Protein AF-A0A7V9DFP5-F1 (afdb_monomer_lite)

pLDDT: mean 93.14, std 9.24, range [48.47, 98.38]

Structure (mmCIF, N/CA/C/O backbone):
data_AF-A0A7V9DFP5-F1
#
_entry.id   AF-A0A7V9DFP5-F1
#
loop_
_atom_site.group_PDB
_atom_site.id
_atom_site.type_symbol
_atom_site.label_atom_id
_atom_site.label_alt_id
_atom_site.label_comp_id
_atom_site.label_asym_id
_atom_site.label_entity_id
_atom_site.label_seq_id
_atom_site.pdbx_PDB_ins_code
_atom_site.Cartn_x
_atom_site.Cartn_y
_atom_site.Cartn_z
_atom_site.occupancy
_atom_site.B_iso_or_equiv
_atom_site.auth_seq_id
_atom_site.auth_comp_id
_atom_site.auth_asym_id
_atom_site.auth_atom_id
_atom_site.pdbx_PDB_model_num
ATOM 1 N N . MET A 1 1 ? -1.588 -4.919 18.883 1.00 75.88 1 MET A N 1
ATOM 2 C CA . MET A 1 1 ? -2.299 -4.238 17.786 1.00 75.88 1 MET A CA 1
ATOM 3 C C . MET A 1 1 ? -1.477 -4.501 16.547 1.00 75.88 1 MET A C 1
ATOM 5 O O . MET A 1 1 ? -0.258 -4.444 16.668 1.00 75.88 1 MET A O 1
ATOM 9 N N . THR A 1 2 ? -2.122 -4.883 15.452 1.00 88.75 2 THR A N 1
ATOM 10 C CA . THR A 1 2 ? -1.471 -5.098 14.155 1.00 88.75 2 THR A CA 1
ATOM 11 C C . THR A 1 2 ? -0.888 -3.770 13.666 1.00 88.75 2 THR A C 1
ATOM 13 O O . THR A 1 2 ? -1.506 -2.728 13.890 1.00 88.75 2 THR A O 1
ATOM 16 N N . THR A 1 3 ? 0.316 -3.769 13.097 1.00 96.56 3 THR A N 1
ATOM 17 C CA . THR A 1 3 ? 0.908 -2.541 12.536 1.00 96.56 3 THR A CA 1
ATOM 18 C C . THR A 1 3 ? 0.390 -2.280 11.124 1.00 96.56 3 THR A C 1
ATOM 20 O O . THR A 1 3 ? -0.085 -3.192 10.449 1.00 96.56 3 THR A O 1
ATOM 23 N N . PHE A 1 4 ? 0.527 -1.047 10.633 1.00 97.38 4 PHE A N 1
ATOM 24 C CA . PHE A 1 4 ? 0.178 -0.723 9.249 1.00 97.38 4 PHE A CA 1
ATOM 25 C C . PHE A 1 4 ? 0.937 -1.602 8.238 1.00 97.38 4 PHE A C 1
ATOM 27 O O . PHE A 1 4 ? 0.364 -2.090 7.273 1.00 97.38 4 PHE A O 1
ATOM 34 N N . GLU A 1 5 ? 2.224 -1.870 8.475 1.00 97.81 5 GLU A N 1
ATOM 35 C CA . GLU A 1 5 ? 3.032 -2.763 7.635 1.00 97.81 5 GLU A CA 1
ATOM 36 C C . GLU A 1 5 ? 2.526 -4.212 7.646 1.00 97.81 5 GLU A C 1
ATOM 38 O O . GLU A 1 5 ? 2.668 -4.923 6.651 1.00 97.81 5 GLU A O 1
ATOM 43 N N . GLU A 1 6 ? 1.960 -4.669 8.764 1.00 97.88 6 GLU A N 1
ATOM 44 C CA . GLU A 1 6 ? 1.324 -5.982 8.845 1.00 97.88 6 GLU A CA 1
ATOM 45 C C . GLU A 1 6 ? -0.000 -6.007 8.073 1.00 97.88 6 GLU A C 1
ATOM 47 O O . GLU A 1 6 ? -0.228 -6.970 7.347 1.00 97.88 6 GLU A O 1
ATOM 52 N N . HIS A 1 7 ? -0.809 -4.942 8.130 1.00 98.00 7 HIS A N 1
ATOM 53 C CA . HIS A 1 7 ? -2.008 -4.804 7.291 1.00 98.00 7 HIS A CA 1
ATOM 54 C C . HIS A 1 7 ? -1.669 -4.805 5.798 1.00 98.00 7 HIS A C 1
ATOM 56 O O . HIS A 1 7 ? -2.264 -5.561 5.035 1.00 98.00 7 HIS A O 1
ATOM 62 N N . VAL A 1 8 ? -0.646 -4.050 5.384 1.00 97.62 8 VAL A N 1
ATOM 63 C CA . VAL A 1 8 ? -0.162 -4.075 3.995 1.00 97.62 8 VAL A CA 1
ATOM 64 C C . VAL A 1 8 ? 0.271 -5.483 3.594 1.00 97.62 8 VAL A C 1
ATOM 66 O O . VAL A 1 8 ? -0.087 -5.948 2.518 1.00 97.62 8 VAL A O 1
ATOM 69 N N . ARG A 1 9 ? 1.005 -6.200 4.453 1.00 96.81 9 ARG A N 1
ATOM 70 C CA . ARG A 1 9 ? 1.395 -7.586 4.162 1.00 96.81 9 ARG A CA 1
ATOM 71 C C . ARG A 1 9 ? 0.178 -8.498 3.999 1.00 96.81 9 ARG A C 1
ATOM 73 O O . ARG A 1 9 ? 0.128 -9.231 3.020 1.00 96.81 9 ARG A O 1
ATOM 80 N N . ASN A 1 10 ? -0.792 -8.427 4.909 1.00 96.94 10 ASN A N 1
ATOM 81 C CA . ASN A 1 10 ? -2.009 -9.239 4.847 1.00 96.94 10 ASN A CA 1
ATOM 82 C C . ASN A 1 10 ? -2.801 -8.977 3.558 1.00 96.94 10 ASN A C 1
ATOM 84 O O . ASN A 1 10 ? -3.253 -9.921 2.913 1.00 96.94 10 ASN A O 1
ATOM 88 N N . ALA A 1 11 ? -2.920 -7.708 3.163 1.00 96.31 11 ALA A N 1
ATOM 89 C CA . ALA A 1 11 ? -3.568 -7.304 1.922 1.00 96.31 11 ALA A CA 1
ATOM 90 C C . ALA A 1 11 ? -2.832 -7.845 0.685 1.00 96.31 11 ALA A C 1
ATOM 92 O O . ALA A 1 11 ? -3.456 -8.364 -0.233 1.00 96.31 11 ALA A O 1
ATOM 93 N N . LEU A 1 12 ? -1.496 -7.799 0.664 1.00 95.69 12 LEU A N 1
ATOM 94 C CA . LEU A 1 12 ? -0.712 -8.360 -0.442 1.00 95.69 12 LEU A CA 1
ATOM 95 C C . LEU A 1 12 ? -0.791 -9.893 -0.505 1.00 95.69 12 LEU A C 1
ATOM 97 O O . LEU A 1 12 ? -0.853 -10.459 -1.597 1.00 95.69 12 LEU A O 1
ATOM 101 N N . ASP A 1 13 ? -0.823 -10.562 0.648 1.00 95.56 13 ASP A N 1
ATOM 102 C CA . ASP A 1 13 ? -0.956 -12.020 0.749 1.00 95.56 13 ASP A CA 1
ATOM 103 C C . ASP A 1 13 ? -2.356 -12.514 0.332 1.00 95.56 13 ASP A C 1
ATOM 105 O O . ASP A 1 13 ? -2.514 -13.681 -0.037 1.00 95.56 13 ASP A O 1
ATOM 109 N N . SER A 1 14 ? -3.373 -11.644 0.362 1.00 95.31 14 SER A N 1
ATOM 110 C CA . SER A 1 14 ? -4.743 -11.965 -0.062 1.00 95.31 14 SER A CA 1
ATOM 111 C C . SER A 1 14 ? -4.964 -11.823 -1.574 1.00 95.31 14 SER A C 1
ATOM 113 O O . SER A 1 14 ? -5.978 -12.300 -2.097 1.00 95.31 14 SER A O 1
ATOM 115 N N . LEU A 1 15 ? -4.015 -11.210 -2.293 1.00 94.69 15 LEU A N 1
ATOM 116 C CA . LEU A 1 15 ? -4.156 -10.924 -3.716 1.00 94.69 15 LEU A CA 1
ATOM 117 C C . LEU A 1 15 ? -4.345 -12.201 -4.550 1.00 94.69 15 LEU A C 1
ATO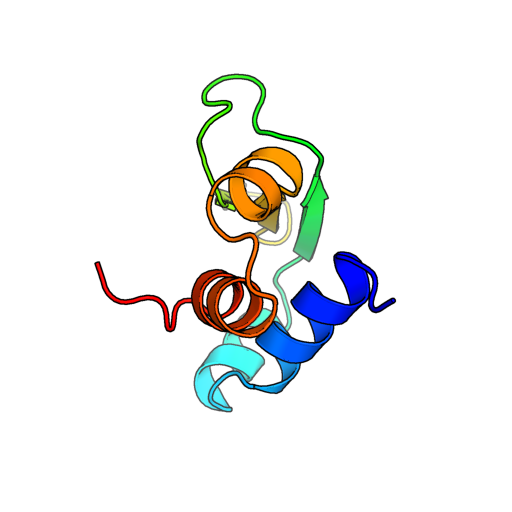M 119 O O . LEU A 1 15 ? -3.692 -13.226 -4.317 1.00 94.69 15 LEU A O 1
ATOM 123 N N . PRO A 1 16 ? -5.166 -12.143 -5.617 1.00 94.94 16 PRO A N 1
ATOM 124 C CA . PRO A 1 16 ? -5.260 -13.234 -6.573 1.00 94.94 16 PRO A CA 1
ATOM 125 C C . PRO A 1 16 ? -3.875 -13.612 -7.134 1.00 94.94 16 PRO A C 1
ATOM 127 O O . PRO A 1 16 ? -3.092 -12.717 -7.468 1.00 94.94 16 PRO A O 1
ATOM 130 N N . PRO A 1 17 ? -3.571 -14.908 -7.361 1.00 94.38 17 PRO A N 1
ATOM 131 C CA . PRO A 1 17 ? -2.225 -15.346 -7.753 1.00 94.38 17 PRO A CA 1
ATOM 132 C C . PRO A 1 17 ? -1.653 -14.659 -9.000 1.00 94.38 17 PRO A C 1
ATOM 134 O O . PRO A 1 17 ? -0.445 -14.464 -9.110 1.00 94.38 17 PRO A O 1
ATOM 137 N N . HIS A 1 18 ? -2.510 -14.283 -9.953 1.00 93.31 18 HIS A N 1
ATOM 138 C CA . HIS A 1 18 ? -2.083 -13.591 -11.168 1.00 93.31 18 HIS A CA 1
ATOM 139 C C . HIS A 1 18 ? -1.664 -12.134 -10.908 1.00 93.31 18 HIS A C 1
ATOM 141 O O . HIS A 1 18 ? -0.767 -11.647 -11.591 1.00 93.31 18 HIS A O 1
ATOM 147 N N . ILE A 1 19 ? -2.261 -11.468 -9.914 1.00 93.31 19 ILE A N 1
ATOM 148 C CA . ILE A 1 19 ? -1.866 -10.123 -9.477 1.00 93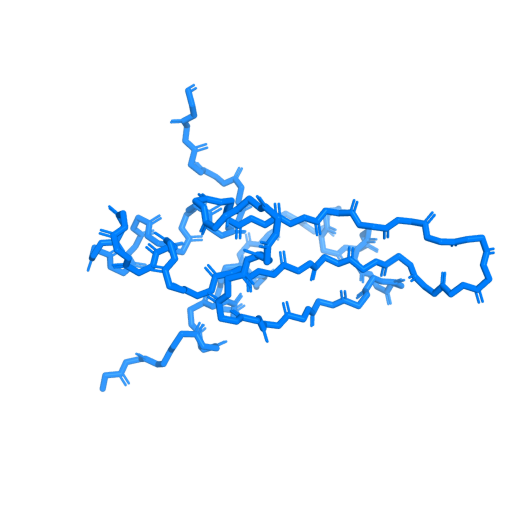.31 19 ILE A CA 1
ATOM 149 C C . ILE A 1 19 ? -0.577 -10.201 -8.663 1.00 93.31 19 ILE A C 1
ATOM 151 O O . ILE A 1 19 ? 0.375 -9.496 -8.978 1.00 93.31 19 ILE A O 1
ATOM 155 N N . ALA A 1 20 ? -0.488 -11.126 -7.701 1.00 93.38 20 ALA A N 1
ATOM 156 C CA . ALA A 1 20 ? 0.737 -11.337 -6.926 1.00 93.38 20 ALA A CA 1
ATOM 157 C C . ALA A 1 20 ? 1.956 -11.592 -7.837 1.00 93.38 20 ALA A C 1
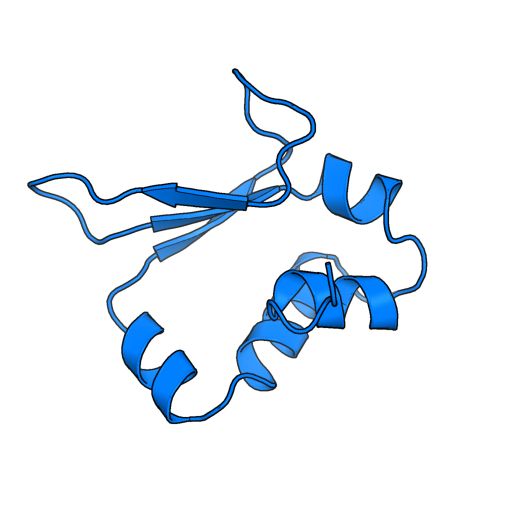ATOM 159 O O . ALA A 1 20 ? 3.024 -11.016 -7.644 1.00 93.38 20 ALA A O 1
ATOM 160 N N . ARG A 1 21 ? 1.775 -12.382 -8.906 1.00 93.56 21 ARG A N 1
ATOM 161 C CA . ARG A 1 21 ? 2.807 -12.632 -9.925 1.00 93.56 21 ARG A CA 1
ATOM 162 C C . ARG A 1 21 ? 3.217 -11.369 -10.694 1.00 93.56 21 ARG A C 1
ATOM 164 O O . ARG A 1 21 ? 4.374 -11.257 -11.090 1.00 93.56 21 ARG A O 1
ATOM 171 N N . ALA A 1 22 ? 2.295 -10.431 -10.915 1.00 91.56 22 ALA A N 1
ATOM 172 C CA . ALA A 1 22 ? 2.589 -9.161 -11.578 1.00 91.56 22 ALA A CA 1
ATOM 173 C C . ALA A 1 22 ? 3.444 -8.222 -10.705 1.00 91.56 22 ALA A C 1
ATOM 175 O O . ALA A 1 22 ? 4.140 -7.362 -11.242 1.00 91.56 22 ALA A O 1
ATOM 176 N N . LEU A 1 23 ? 3.444 -8.418 -9.382 1.00 92.31 23 LEU A N 1
ATOM 177 C CA . LEU A 1 23 ? 4.187 -7.593 -8.427 1.00 92.31 23 LEU A CA 1
ATOM 178 C C . LEU A 1 23 ? 5.650 -8.023 -8.220 1.00 92.31 23 LEU A C 1
ATOM 180 O O . LEU A 1 23 ? 6.397 -7.306 -7.566 1.00 92.31 23 LEU A O 1
ATOM 184 N N . GLU A 1 24 ? 6.110 -9.141 -8.794 1.00 91.12 24 GLU A N 1
ATOM 185 C CA . GLU A 1 24 ? 7.462 -9.681 -8.534 1.00 91.12 24 GLU A CA 1
ATOM 186 C C . GLU A 1 24 ? 8.623 -8.730 -8.879 1.00 91.12 24 GLU A C 1
ATOM 188 O O . GLU A 1 24 ? 9.700 -8.848 -8.300 1.00 91.12 24 GLU A O 1
ATOM 193 N N . ASN A 1 25 ? 8.408 -7.783 -9.795 1.00 89.38 25 ASN A N 1
ATOM 194 C CA . ASN A 1 25 ? 9.382 -6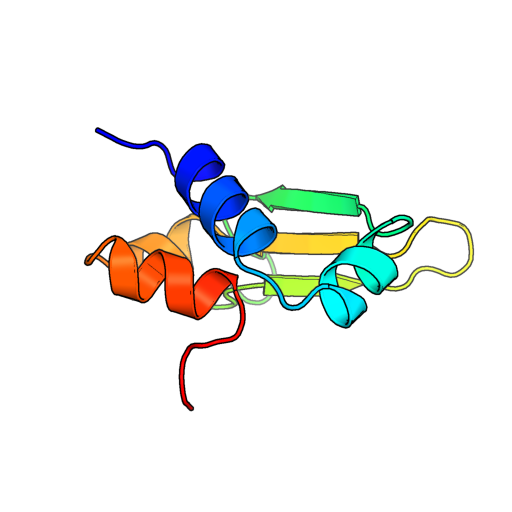.751 -10.172 1.00 89.38 25 ASN A CA 1
ATOM 195 C C . ASN A 1 25 ? 8.904 -5.333 -9.813 1.00 89.38 25 ASN A C 1
ATOM 197 O O . ASN A 1 25 ? 9.338 -4.359 -10.431 1.00 89.38 25 ASN A O 1
ATOM 201 N N . VAL A 1 26 ? 7.994 -5.221 -8.844 1.00 94.44 26 VAL A N 1
ATOM 202 C CA . VAL A 1 26 ? 7.435 -3.952 -8.376 1.00 94.44 26 VAL A CA 1
ATOM 203 C C . VAL A 1 26 ? 7.916 -3.684 -6.953 1.00 94.44 26 VAL A C 1
ATOM 205 O O . VAL A 1 26 ? 7.753 -4.508 -6.057 1.00 94.44 26 VAL A O 1
ATOM 208 N N . ALA A 1 27 ? 8.517 -2.518 -6.731 1.00 95.06 27 ALA A N 1
ATOM 209 C CA . ALA A 1 27 ? 8.879 -2.064 -5.397 1.00 95.06 27 ALA A CA 1
ATOM 210 C C . ALA A 1 27 ? 7.636 -1.523 -4.684 1.00 95.06 27 ALA A C 1
ATOM 212 O O . ALA A 1 27 ? 7.076 -0.516 -5.106 1.00 95.06 27 ALA A O 1
ATOM 213 N N . ILE A 1 28 ? 7.219 -2.162 -3.595 1.00 95.62 28 ILE A N 1
ATOM 214 C CA . ILE A 1 28 ? 6.125 -1.662 -2.757 1.00 95.62 28 ILE A CA 1
ATOM 215 C C . ILE A 1 28 ? 6.736 -0.907 -1.584 1.00 95.62 28 ILE A C 1
ATOM 217 O O . ILE A 1 28 ? 7.531 -1.465 -0.824 1.00 95.62 28 ILE A O 1
ATOM 221 N N . VAL A 1 29 ? 6.397 0.372 -1.461 1.00 96.50 29 VAL A N 1
ATOM 222 C CA . VAL A 1 29 ? 6.978 1.282 -0.473 1.00 96.50 29 VAL A CA 1
ATOM 223 C C . VAL A 1 29 ? 5.864 1.869 0.374 1.00 96.50 29 VAL A C 1
ATOM 225 O O . VAL A 1 29 ? 4.876 2.372 -0.148 1.00 96.50 29 VAL A O 1
ATOM 228 N N . ILE A 1 30 ? 6.038 1.820 1.691 1.00 98.25 30 ILE A N 1
ATOM 229 C CA . ILE A 1 30 ? 5.131 2.471 2.631 1.00 98.25 30 ILE A CA 1
ATOM 230 C C . ILE A 1 30 ? 5.687 3.854 2.940 1.00 98.25 30 ILE A C 1
ATOM 232 O O . ILE A 1 30 ? 6.816 3.989 3.416 1.00 98.25 30 ILE A O 1
ATOM 236 N N . GLU A 1 31 ? 4.880 4.871 2.679 1.00 98.00 31 GLU A N 1
ATOM 237 C CA . GLU A 1 31 ? 5.201 6.273 2.916 1.00 98.00 31 GLU A CA 1
ATOM 238 C C . GLU A 1 31 ? 4.125 6.907 3.806 1.00 98.00 31 GLU A C 1
ATOM 240 O O . GLU A 1 31 ? 3.067 6.325 4.047 1.00 98.00 31 GLU A O 1
ATOM 245 N N . HIS A 1 32 ? 4.393 8.095 4.348 1.00 97.81 32 HIS A N 1
ATOM 246 C CA . HIS A 1 32 ? 3.422 8.767 5.214 1.00 97.81 32 HIS A CA 1
ATOM 247 C C . HIS A 1 32 ? 2.226 9.314 4.423 1.00 97.81 32 HIS A C 1
ATOM 249 O O . HIS A 1 32 ? 1.096 8.982 4.758 1.00 97.81 32 HIS A O 1
ATOM 255 N N . GLU A 1 33 ? 2.481 10.136 3.406 1.00 98.00 33 GLU A N 1
ATOM 256 C CA . GLU A 1 33 ? 1.498 10.772 2.516 1.00 98.00 33 GLU A CA 1
ATOM 257 C C . GLU A 1 33 ? 2.221 11.243 1.243 1.00 98.00 33 GLU A C 1
ATOM 259 O O . GLU A 1 33 ? 3.449 11.400 1.258 1.00 98.00 33 GLU A O 1
ATOM 264 N N . ASN A 1 34 ? 1.495 11.459 0.146 1.00 97.69 34 ASN A N 1
ATOM 265 C CA . ASN A 1 34 ? 2.068 12.102 -1.033 1.00 97.69 34 ASN A CA 1
ATOM 266 C C . ASN A 1 34 ? 2.225 13.611 -0.771 1.00 97.69 34 ASN A C 1
ATOM 268 O O . ASN A 1 34 ? 1.360 14.242 -0.170 1.00 97.69 34 ASN A O 1
ATOM 272 N N . VAL A 1 35 ? 3.339 14.206 -1.202 1.00 96.81 35 VAL A N 1
ATOM 273 C CA . VAL A 1 35 ? 3.625 15.628 -0.934 1.00 96.81 35 VAL A CA 1
ATOM 274 C C . VAL A 1 35 ? 2.822 16.591 -1.812 1.00 96.81 35 VAL A C 1
ATOM 276 O O . VAL A 1 35 ? 2.606 17.732 -1.409 1.00 96.81 35 VAL A O 1
ATOM 279 N N . GLU A 1 36 ? 2.415 16.154 -3.003 1.00 97.19 36 GLU A N 1
ATOM 280 C CA . GLU A 1 36 ? 1.645 16.950 -3.964 1.00 97.19 36 GLU A CA 1
ATOM 281 C C . GLU A 1 36 ? 0.137 16.736 -3.773 1.00 97.19 36 GLU A C 1
ATOM 283 O O . GLU A 1 36 ? -0.626 17.701 -3.816 1.00 97.19 36 GLU A O 1
ATOM 288 N N . GLU A 1 37 ? -0.275 15.499 -3.478 1.00 97.12 37 GLU A N 1
ATOM 289 C CA . GLU A 1 37 ? -1.672 15.097 -3.267 1.00 97.12 37 GLU A CA 1
ATOM 290 C C . GLU A 1 37 ? -1.844 14.328 -1.936 1.00 97.12 37 GLU A C 1
ATOM 292 O O . GLU A 1 37 ? -1.934 13.102 -1.943 1.00 97.12 37 GLU A O 1
ATOM 297 N N . PRO A 1 38 ? -1.888 15.009 -0.771 1.00 97.25 38 PRO A N 1
ATOM 298 C CA . PRO A 1 38 ? -1.852 14.357 0.549 1.00 97.25 38 PRO A CA 1
ATOM 299 C C . PRO A 1 38 ? -2.976 13.356 0.840 1.00 97.25 38 PRO A C 1
ATOM 301 O O . PRO A 1 38 ? -2.793 12.473 1.677 1.00 97.25 38 PRO A O 1
ATOM 304 N N . ASP A 1 39 ? -4.106 13.483 0.146 1.00 96.06 39 ASP A N 1
ATOM 305 C CA . ASP A 1 39 ? -5.276 12.614 0.308 1.00 96.06 39 ASP A CA 1
ATOM 306 C C . ASP A 1 39 ? -5.184 11.330 -0.542 1.00 96.06 39 ASP A C 1
ATOM 308 O O . ASP A 1 39 ? -6.052 10.466 -0.463 1.00 96.06 39 ASP A O 1
ATOM 312 N N . LEU A 1 40 ? -4.133 11.177 -1.355 1.00 96.69 40 LEU A N 1
ATOM 313 C CA . LEU A 1 40 ? -3.924 10.001 -2.193 1.00 96.69 40 LEU A CA 1
ATOM 314 C C . LEU A 1 40 ? -3.603 8.765 -1.337 1.00 96.69 40 LEU A C 1
ATOM 316 O O . LEU A 1 40 ? -2.712 8.808 -0.492 1.00 96.69 40 LEU A O 1
ATOM 320 N N . PHE A 1 41 ? -4.264 7.635 -1.600 1.00 97.12 41 PHE A N 1
ATOM 321 C CA . PHE A 1 41 ? -4.031 6.377 -0.868 1.00 97.12 41 PHE A CA 1
ATOM 322 C C . PHE A 1 41 ? -2.846 5.571 -1.399 1.00 97.12 41 PHE A C 1
ATOM 324 O O . PHE A 1 41 ? -2.117 4.935 -0.632 1.00 97.12 41 PHE A O 1
ATOM 331 N N . GLY A 1 42 ? -2.589 5.650 -2.703 1.00 96.25 42 GLY A N 1
ATOM 332 C CA . GLY A 1 42 ? -1.420 5.040 -3.314 1.00 96.25 42 GLY A CA 1
ATOM 333 C C . GLY A 1 42 ? -1.100 5.606 -4.690 1.00 96.25 42 GLY A C 1
ATOM 334 O O . GLY A 1 42 ? -1.933 6.244 -5.327 1.00 96.25 42 GLY A O 1
ATOM 335 N N . LEU A 1 43 ? 0.128 5.375 -5.147 1.00 96.31 43 LEU A N 1
ATOM 336 C CA . LEU A 1 43 ? 0.617 5.852 -6.441 1.00 96.31 43 LEU A CA 1
ATOM 337 C C . LEU A 1 43 ? 1.416 4.760 -7.144 1.00 96.31 43 LEU A C 1
ATOM 339 O O . LEU A 1 43 ? 2.322 4.177 -6.549 1.00 96.31 43 LEU A O 1
ATOM 343 N N . PHE A 1 44 ? 1.110 4.524 -8.419 1.00 95.25 44 PHE A N 1
ATOM 344 C CA . PHE A 1 44 ? 1.918 3.683 -9.294 1.00 95.25 44 PHE A CA 1
ATOM 345 C C . PHE A 1 44 ? 2.845 4.546 -10.157 1.00 95.25 44 PHE A C 1
ATOM 347 O O . PHE A 1 44 ? 2.386 5.285 -11.025 1.00 95.25 44 PHE A O 1
ATOM 354 N N . ASP A 1 45 ? 4.150 4.392 -9.949 1.00 94.19 45 ASP A N 1
ATOM 355 C CA . ASP A 1 45 ? 5.205 5.061 -10.704 1.00 94.19 45 ASP A CA 1
ATOM 356 C C . ASP A 1 45 ? 5.932 4.061 -11.611 1.00 94.19 45 ASP A C 1
ATOM 358 O O . ASP A 1 45 ? 6.403 3.014 -11.158 1.00 94.19 45 ASP A O 1
ATOM 362 N N . TRP A 1 46 ? 6.113 4.415 -12.887 1.00 92.44 46 TRP A N 1
ATOM 363 C CA . TRP A 1 46 ? 6.895 3.621 -13.840 1.00 92.44 46 TRP A CA 1
ATOM 364 C C . TRP A 1 46 ? 8.000 4.454 -14.511 1.00 92.44 46 TRP A C 1
ATOM 366 O O . TRP A 1 46 ? 7.856 4.909 -15.647 1.00 92.44 46 TRP A O 1
ATOM 376 N N . PRO A 1 47 ? 9.124 4.676 -13.812 1.00 90.81 47 PRO A N 1
ATOM 377 C CA . PRO A 1 47 ? 10.293 5.350 -14.374 1.00 90.81 47 PRO A CA 1
ATOM 378 C C . PRO A 1 47 ? 11.019 4.493 -15.428 1.00 90.81 47 PRO A C 1
ATOM 380 O O . PRO A 1 47 ? 11.044 3.269 -15.351 1.00 90.81 47 PRO A O 1
ATOM 383 N N . GLU A 1 48 ? 11.686 5.146 -16.384 1.00 90.31 48 GLU A N 1
ATOM 384 C CA . GLU A 1 48 ? 12.337 4.501 -17.542 1.00 90.31 48 GLU A CA 1
ATOM 385 C C . GLU A 1 48 ? 13.478 3.528 -17.172 1.00 90.31 48 GLU A C 1
ATOM 387 O O . GLU A 1 48 ? 13.674 2.520 -17.848 1.00 90.31 48 GLU A O 1
ATOM 392 N N . TYR A 1 49 ? 14.222 3.804 -16.094 1.00 90.06 49 TYR A N 1
ATOM 393 C CA . TYR A 1 49 ? 15.457 3.079 -15.742 1.00 90.06 49 TYR A CA 1
ATOM 394 C C . TYR A 1 49 ? 15.428 2.386 -14.371 1.00 90.06 49 TYR A C 1
ATOM 396 O O . TYR A 1 49 ? 16.449 1.857 -13.934 1.00 90.06 49 TYR A O 1
ATOM 404 N N . MET A 1 50 ? 14.290 2.395 -13.677 1.00 88.94 50 MET A N 1
ATOM 405 C CA . MET A 1 50 ? 14.128 1.781 -12.354 1.00 88.94 50 MET A CA 1
ATOM 406 C C . MET A 1 50 ? 12.949 0.799 -12.381 1.00 88.94 50 MET A C 1
ATOM 408 O O . MET A 1 50 ? 12.089 0.915 -13.256 1.00 88.94 50 MET A O 1
ATOM 412 N N . PRO A 1 51 ? 12.879 -0.171 -11.449 1.00 88.88 51 PRO A N 1
ATOM 413 C CA . PRO A 1 51 ? 11.674 -0.973 -11.273 1.00 88.88 51 PRO A CA 1
ATOM 414 C C . PRO A 1 51 ? 10.446 -0.079 -11.094 1.00 88.88 51 PRO A C 1
ATOM 416 O O . PRO A 1 51 ? 10.548 1.013 -10.527 1.00 88.88 51 PRO A O 1
ATOM 419 N N . ALA A 1 52 ? 9.288 -0.560 -11.544 1.00 94.75 52 ALA A N 1
ATOM 420 C CA . ALA A 1 52 ? 8.031 0.091 -11.210 1.00 94.75 52 ALA A CA 1
ATOM 421 C C . ALA A 1 52 ? 7.859 0.112 -9.684 1.00 94.75 52 ALA A C 1
ATOM 423 O O . ALA A 1 52 ? 8.323 -0.793 -8.983 1.00 94.75 52 ALA A O 1
ATOM 424 N N . LYS A 1 53 ? 7.211 1.149 -9.164 1.00 95.62 53 LYS A N 1
ATOM 425 C CA . LYS A 1 53 ? 7.031 1.359 -7.730 1.00 95.62 53 LYS A CA 1
ATOM 426 C C . LYS A 1 53 ? 5.557 1.597 -7.436 1.00 95.62 53 LYS A C 1
ATOM 428 O O . LYS A 1 53 ? 4.911 2.364 -8.139 1.00 95.62 53 LYS A O 1
ATOM 433 N N . ILE A 1 54 ? 5.051 0.969 -6.383 1.00 96.56 54 ILE A N 1
ATOM 434 C CA . ILE A 1 54 ? 3.770 1.307 -5.766 1.00 96.56 54 ILE A CA 1
ATOM 435 C C . ILE A 1 54 ? 4.071 1.938 -4.411 1.00 96.56 54 ILE A C 1
ATOM 437 O O . ILE A 1 54 ? 4.635 1.282 -3.534 1.00 96.56 54 ILE A O 1
ATOM 441 N N . SER A 1 55 ? 3.710 3.204 -4.243 1.00 97.69 55 SER A N 1
ATOM 442 C CA . SER A 1 55 ? 3.683 3.858 -2.936 1.00 97.69 55 SER A CA 1
ATOM 443 C C . SER A 1 55 ? 2.324 3.611 -2.281 1.00 97.69 55 SER A C 1
ATOM 445 O O . SER A 1 55 ? 1.299 3.782 -2.933 1.00 97.69 55 SER A O 1
ATOM 447 N N . ILE A 1 56 ? 2.321 3.223 -1.006 1.00 98.12 56 ILE A N 1
ATOM 448 C CA . ILE A 1 56 ? 1.130 3.088 -0.156 1.00 98.12 56 ILE A CA 1
ATOM 449 C C . ILE A 1 56 ? 1.238 4.133 0.955 1.00 98.12 56 ILE A C 1
ATOM 451 O O . ILE A 1 56 ? 2.220 4.142 1.705 1.00 98.12 56 ILE A O 1
ATOM 455 N N . TYR A 1 57 ? 0.245 5.014 1.060 1.00 98.38 57 TYR A N 1
ATOM 456 C CA . TYR A 1 57 ? 0.288 6.184 1.934 1.00 98.38 57 TYR A CA 1
ATOM 457 C C . TYR A 1 57 ? -0.484 5.950 3.231 1.00 98.38 57 TYR A C 1
ATOM 459 O O . TYR A 1 57 ? -1.711 5.932 3.261 1.00 98.38 57 TYR A O 1
ATOM 467 N N . ARG A 1 58 ? 0.254 5.792 4.334 1.00 98.25 58 ARG A N 1
ATOM 468 C CA . ARG A 1 58 ? -0.296 5.408 5.640 1.00 98.25 58 ARG A CA 1
ATOM 469 C C . ARG A 1 58 ? -1.345 6.371 6.174 1.00 98.25 58 ARG A C 1
ATOM 471 O O . ARG A 1 58 ? -2.410 5.931 6.582 1.00 98.25 58 ARG A O 1
ATOM 478 N N . LYS A 1 59 ? -1.019 7.662 6.255 1.00 98.19 59 LYS A N 1
ATOM 479 C CA . LYS A 1 59 ? -1.875 8.645 6.930 1.00 98.19 59 LYS A CA 1
ATOM 480 C C . LYS A 1 59 ? -3.277 8.729 6.324 1.00 98.19 59 LYS A C 1
ATOM 482 O O . LYS A 1 59 ? -4.216 8.643 7.110 1.00 98.19 59 LYS A O 1
ATOM 487 N N . PRO A 1 60 ? -3.443 8.931 5.002 1.00 98.00 60 PRO A N 1
ATOM 488 C CA . PRO A 1 60 ? -4.781 9.071 4.441 1.00 98.00 60 PRO A CA 1
ATOM 489 C C . PRO A 1 60 ? -5.568 7.756 4.540 1.00 98.00 60 PRO A C 1
ATOM 491 O O . PRO A 1 60 ? -6.745 7.790 4.879 1.00 98.00 60 PRO A O 1
ATOM 494 N N . LEU A 1 61 ? -4.905 6.601 4.402 1.00 97.56 61 LEU A N 1
ATOM 495 C CA . LEU A 1 61 ? -5.536 5.292 4.596 1.00 97.56 61 LEU A CA 1
ATOM 496 C C . LEU A 1 61 ? -6.019 5.061 6.039 1.00 97.56 61 LEU A C 1
ATOM 498 O O . LEU A 1 61 ? -7.164 4.678 6.245 1.00 97.56 61 LEU A O 1
ATOM 502 N N . GLU A 1 62 ? -5.185 5.316 7.051 1.00 97.12 62 GLU A N 1
ATOM 503 C CA . GLU A 1 62 ? -5.586 5.162 8.462 1.00 97.12 62 GLU A CA 1
ATOM 504 C C . GLU A 1 62 ? -6.651 6.185 8.890 1.00 97.12 62 GLU A C 1
ATOM 506 O O . GLU A 1 62 ? -7.416 5.927 9.822 1.00 97.12 62 GLU A O 1
ATOM 511 N N . ALA A 1 63 ? -6.680 7.359 8.251 1.00 97.31 63 ALA A N 1
ATOM 512 C CA . ALA A 1 63 ? -7.672 8.392 8.522 1.00 97.31 63 ALA A CA 1
ATOM 513 C C . ALA A 1 63 ? -9.051 8.031 7.952 1.00 97.31 63 ALA A C 1
ATOM 515 O O . ALA A 1 63 ? -10.050 8.233 8.644 1.00 97.31 63 ALA A O 1
ATOM 516 N N . GLU A 1 64 ? -9.095 7.503 6.728 1.00 97.50 64 GLU A N 1
ATOM 517 C CA . GLU A 1 64 ? -10.345 7.165 6.040 1.00 97.50 64 GLU A CA 1
ATOM 518 C C . GLU A 1 64 ? -10.897 5.796 6.472 1.00 97.50 64 GLU A C 1
ATOM 520 O O . GLU A 1 64 ? -12.102 5.657 6.681 1.00 97.50 64 GLU A O 1
ATOM 525 N N . TYR A 1 65 ? -10.023 4.809 6.705 1.00 96.69 65 TYR A N 1
ATOM 526 C CA . TYR A 1 65 ? -10.396 3.422 7.008 1.00 96.69 65 TYR A CA 1
ATOM 527 C C . TYR A 1 65 ? -9.931 3.001 8.413 1.00 96.69 65 TYR A C 1
ATOM 529 O O . TYR A 1 65 ? -8.940 2.281 8.571 1.00 96.69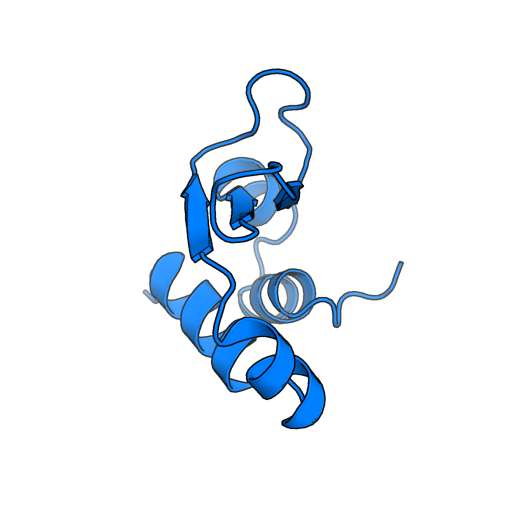 65 TYR A O 1
ATOM 537 N N . PRO A 1 66 ? -10.633 3.425 9.482 1.00 94.81 66 PRO A N 1
ATOM 538 C CA . PRO A 1 66 ? -10.284 3.050 10.851 1.00 94.81 66 PRO A CA 1
ATOM 539 C C . PRO A 1 66 ? -10.624 1.588 11.190 1.00 94.81 66 PRO A C 1
ATOM 541 O O . PRO A 1 66 ? -10.136 1.080 12.205 1.00 94.81 66 PRO A O 1
ATOM 544 N N . ASP A 1 67 ? -11.470 0.912 10.398 1.00 96.00 67 ASP A N 1
ATOM 545 C CA . ASP A 1 67 ? -11.698 -0.529 10.537 1.00 96.00 67 ASP A CA 1
ATOM 546 C C . ASP A 1 67 ? -10.567 -1.311 9.845 1.00 96.00 67 ASP A C 1
ATOM 548 O O . ASP A 1 67 ? -10.345 -1.143 8.647 1.00 96.00 67 ASP A O 1
ATOM 552 N N . PRO A 1 68 ? -9.867 -2.209 10.561 1.00 94.94 68 PRO A N 1
ATOM 553 C CA . PRO A 1 68 ? -8.745 -2.951 9.994 1.00 94.94 68 PRO A CA 1
ATOM 554 C C . PRO A 1 68 ? -9.070 -3.803 8.765 1.00 94.94 68 PRO A C 1
ATOM 556 O O . PRO A 1 68 ? -8.178 -4.047 7.960 1.00 94.94 68 PRO A O 1
ATOM 559 N N . ARG A 1 69 ? -10.305 -4.303 8.629 1.00 94.12 69 ARG A N 1
ATOM 560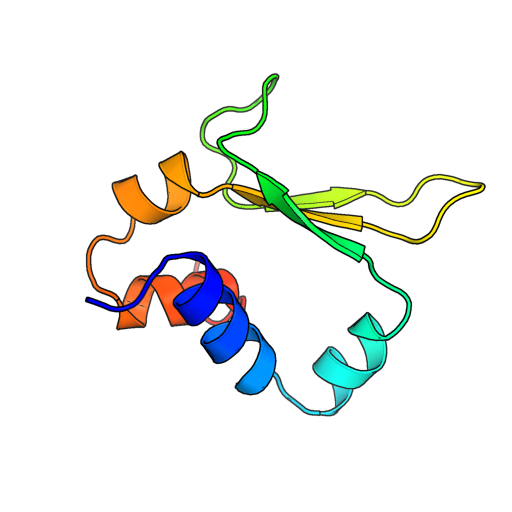 C CA . ARG A 1 69 ? -10.690 -5.120 7.470 1.00 94.12 69 ARG A CA 1
ATOM 561 C C . ARG A 1 69 ? -10.971 -4.245 6.263 1.00 94.12 69 ARG A C 1
ATOM 563 O O . ARG A 1 69 ? -10.489 -4.567 5.188 1.00 94.12 69 ARG A O 1
ATOM 570 N N . GLU A 1 70 ? -11.674 -3.132 6.458 1.00 95.44 70 GLU A N 1
ATOM 571 C CA . GLU A 1 70 ? -11.885 -2.150 5.388 1.00 95.44 70 GLU A CA 1
ATOM 572 C C . GLU A 1 70 ? -10.545 -1.579 4.900 1.00 95.44 70 GLU A C 1
ATOM 574 O O . GLU A 1 70 ? -10.335 -1.458 3.698 1.00 95.44 70 GLU A O 1
ATOM 579 N N . LEU A 1 71 ? -9.598 -1.340 5.815 1.00 96.56 71 LEU A N 1
ATOM 580 C CA . LEU A 1 71 ? -8.235 -0.930 5.475 1.00 96.56 71 LEU A CA 1
ATOM 581 C C . LEU A 1 71 ? -7.498 -1.977 4.623 1.00 96.56 71 LEU A C 1
ATOM 583 O O . LEU A 1 71 ? -6.860 -1.631 3.631 1.00 96.56 71 LEU A O 1
ATOM 587 N N . GLU A 1 72 ? -7.545 -3.254 5.012 1.00 96.75 72 GLU A N 1
ATOM 588 C CA . GLU A 1 72 ? -6.905 -4.336 4.251 1.00 96.75 72 GLU A CA 1
ATOM 589 C C . GLU A 1 72 ? -7.556 -4.535 2.874 1.00 96.75 72 GLU A C 1
ATOM 591 O O . GLU A 1 72 ? -6.839 -4.731 1.889 1.00 96.75 72 GLU A O 1
ATOM 596 N N . ASP A 1 73 ? -8.886 -4.445 2.792 1.00 95.12 73 ASP A N 1
ATOM 597 C CA . ASP A 1 73 ? -9.635 -4.541 1.538 1.00 95.12 73 ASP A CA 1
ATOM 598 C C . ASP A 1 73 ? -9.280 -3.380 0.596 1.00 95.12 73 ASP A C 1
ATOM 600 O O . ASP A 1 73 ? -9.012 -3.609 -0.586 1.00 95.12 73 ASP A O 1
ATOM 604 N N . GLU A 1 74 ? -9.194 -2.150 1.111 1.00 96.00 74 GLU A N 1
ATOM 605 C CA . GLU A 1 74 ? -8.766 -0.984 0.334 1.00 96.00 74 GLU A CA 1
ATOM 606 C C . GLU A 1 74 ? -7.330 -1.151 -0.186 1.00 96.00 74 GLU A C 1
ATOM 608 O O . GLU A 1 74 ? -7.083 -1.014 -1.384 1.00 96.00 74 GLU A O 1
ATOM 613 N N . ILE A 1 75 ? -6.375 -1.533 0.675 1.00 96.00 75 ILE A N 1
ATOM 614 C CA . ILE A 1 75 ? -4.972 -1.737 0.266 1.00 96.00 75 ILE A CA 1
ATOM 615 C C . ILE A 1 75 ? -4.855 -2.825 -0.814 1.00 96.00 75 ILE A C 1
ATOM 617 O O . ILE A 1 75 ? -4.024 -2.715 -1.719 1.00 96.00 75 ILE A O 1
ATOM 621 N N . ALA A 1 76 ? -5.672 -3.877 -0.738 1.00 93.94 76 ALA A N 1
ATOM 622 C CA . ALA A 1 76 ? -5.694 -4.947 -1.732 1.00 93.94 76 ALA A CA 1
ATOM 623 C C . ALA A 1 76 ? -6.344 -4.527 -3.068 1.00 93.94 76 ALA A C 1
ATOM 625 O O . ALA A 1 76 ? -6.329 -5.309 -4.024 1.00 93.94 76 ALA A O 1
ATOM 626 N N . GLY A 1 77 ? -6.920 -3.321 -3.154 1.00 87.31 77 GLY A N 1
ATOM 627 C CA . GLY A 1 77 ? -7.725 -2.879 -4.294 1.00 87.31 77 GLY A CA 1
ATOM 628 C C . GLY A 1 77 ? -9.041 -3.654 -4.416 1.00 87.31 77 GLY A C 1
ATOM 629 O O . GLY A 1 77 ? -9.560 -3.833 -5.518 1.00 87.31 77 GLY A O 1
ATOM 630 N N . LEU A 1 78 ? -9.531 -4.183 -3.292 1.00 67.00 78 LEU A N 1
ATOM 631 C CA . LEU A 1 78 ? -10.815 -4.871 -3.149 1.00 67.00 78 LEU A CA 1
ATOM 632 C C . LEU A 1 78 ? -11.905 -3.939 -2.590 1.00 67.00 78 LEU A C 1
ATOM 634 O O . LEU A 1 78 ? -13.071 -4.338 -2.547 1.00 67.00 78 LEU A O 1
ATOM 638 N N . GLY A 1 79 ? -11.533 -2.716 -2.195 1.00 60.09 79 GLY A N 1
ATOM 639 C CA . GLY A 1 79 ? -12.452 -1.617 -1.918 1.00 60.09 79 GLY A CA 1
ATOM 640 C C . GLY A 1 79 ? -13.282 -1.291 -3.160 1.00 60.09 79 GLY A C 1
ATOM 641 O O . GLY A 1 79 ? -12.756 -1.135 -4.261 1.00 60.09 79 GLY A O 1
ATOM 642 N N . TYR A 1 80 ? -14.603 -1.276 -3.003 1.00 48.91 80 TYR A N 1
ATOM 643 C CA . TYR A 1 80 ? -15.525 -0.880 -4.063 1.00 48.91 80 TYR A CA 1
ATOM 644 C C . TYR A 1 80 ? -15.641 0.649 -4.068 1.00 48.91 80 TYR A C 1
ATOM 646 O O . TYR A 1 80 ? -16.193 1.200 -3.117 1.00 48.91 80 TYR A O 1
ATOM 654 N N . ASP A 1 81 ? -15.178 1.299 -5.138 1.00 48.47 81 ASP A N 1
ATOM 655 C CA . ASP A 1 81 ? -15.683 2.616 -5.570 1.00 48.47 81 ASP A CA 1
ATOM 656 C C . ASP A 1 81 ? -17.087 2.479 -6.200 1.00 48.47 81 ASP A C 1
ATOM 658 O O . ASP A 1 81 ? -17.301 1.529 -7.000 1.00 48.47 81 ASP A O 1
#

Radius of gyration: 12.62 Å; chains: 1; bounding box: 31×32×35 Å

Sequence (81 aa):
MTTFEEHVRNALDSLPPHIARALENVAIVIEHENVEEPDLFGLFDWPEYMPAKISIYRKPLEAEYPDPRELEDEIAGLGYD

Secondary structure (DSSP, 8-state):
---HHHHHHHHHHTS-HHHHHHTTTEEEEEES--SS-TT-SEEEE--TTS-EEEEEEHHHHHHH--SHHHHHHHHTT-S--

Foldseek 3Di:
DQDPVNLLVLLLVPADPVVVVVCPQEAEAEAAADPVHRLDQWDWDDDPPGGIYIYGHPNNLCVVPVDSVCSSCVSNVNDDD